Protein AF-A0AAW9YVZ7-F1 (afdb_monomer)

Radius of gyration: 17.55 Å; Cα contacts (8 Å, |Δi|>4): 153; chains: 1; bounding box: 58×34×44 Å

Nearest PDB structures (foldseek):
  4ebg-assembly1_A  TM=8.855E-01  e=4.730E-07  Staphylococcus aureus subsp. aureus Mu50
  7uig-assembly1_n  TM=3.415E-01  e=5.144E-01  Saccharomyces cerevisiae
  7uio-assembly1_Bn  TM=3.415E-01  e=6.623E-01  Saccharomyces cerevisiae S288C
  3hlh-assembly1_A  TM=3.163E-01  e=8.005E-01  Loligo vulgaris
  3i1c-assembly1_A  TM=3.200E-01  e=9.084E-01  Loligo vulgaris

Foldseek 3Di:
DDDPPDPPPPPPPDPDDPDDQCPVLQQQVLVVVQVVLVVVPDPFFDHDDPLQWKWFAAPSSQKMKIWHQGGPPDNDIDIWMWGQDPVVRHIDTDPPDPVVVVPVVGDGPDIDDNNDD

Organism: NCBI:txid985762

InterPro domains:
  IPR028075 Domain of unknown function with cystatin-like fold DUF4467 [PF14729] (22-114)

Mean predicted aligned error: 8.31 Å

Sequence (117 aa):
MNKLFLLFISSIFVLSACGNKYDKEIENVTKLEQHSIKESQIDNKKNIDRGSSDYNVYDDGSVITISYVAFNDSDMVHTSLYKLNHTSGKYEEDLNENVTKYQKNHKPDYEEKNMKK

Structure (mmCIF, N/CA/C/O backbone):
data_AF-A0AAW9YVZ7-F1
#
_entry.id   AF-A0AAW9YVZ7-F1
#
loop_
_atom_site.group_PDB
_atom_site.id
_atom_site.type_symbol
_atom_site.label_atom_id
_atom_site.label_alt_id
_atom_site.label_comp_id
_atom_site.label_asym_id
_atom_site.label_entity_id
_atom_site.label_seq_id
_atom_site.pdbx_PDB_ins_code
_atom_site.Cartn_x
_atom_site.Cartn_y
_atom_site.Cartn_z
_atom_site.occupancy
_atom_site.B_iso_or_equiv
_atom_site.auth_seq_id
_atom_site.auth_comp_id
_atom_site.auth_asym_id
_atom_site.auth_atom_id
_atom_site.pdbx_PDB_model_num
ATOM 1 N N . MET A 1 1 ? -40.043 19.404 29.207 1.00 46.31 1 MET A N 1
ATOM 2 C CA . MET A 1 1 ? -39.033 20.159 28.432 1.00 46.31 1 MET A CA 1
ATOM 3 C C . MET A 1 1 ? -38.136 19.153 27.742 1.00 46.31 1 MET A C 1
ATOM 5 O O . MET A 1 1 ? -37.333 18.500 28.395 1.00 46.31 1 MET A O 1
ATOM 9 N N . ASN A 1 2 ? -38.371 18.964 26.449 1.00 45.03 2 ASN A N 1
ATOM 10 C CA . ASN A 1 2 ? -37.770 17.914 25.635 1.00 45.03 2 ASN A CA 1
ATOM 11 C C . ASN A 1 2 ? -36.338 18.312 25.259 1.00 45.03 2 ASN A C 1
ATOM 13 O O . ASN A 1 2 ? -36.133 19.410 24.747 1.00 45.03 2 ASN A O 1
ATOM 17 N N . LYS A 1 3 ? -35.360 17.427 25.466 1.00 50.56 3 LYS A N 1
ATOM 18 C CA . LYS A 1 3 ? -34.037 17.539 24.836 1.00 50.56 3 LYS A CA 1
ATOM 19 C C . LYS A 1 3 ? -33.799 16.287 24.001 1.00 50.56 3 LYS A C 1
ATOM 21 O O . LYS A 1 3 ? -33.241 15.303 24.469 1.00 50.56 3 LYS A O 1
ATOM 26 N N . LEU A 1 4 ? -34.315 16.333 22.778 1.00 50.28 4 LEU A N 1
ATOM 27 C CA . LEU A 1 4 ? -34.074 15.342 21.740 1.00 50.28 4 LEU A CA 1
ATOM 28 C C . LEU A 1 4 ? -32.666 15.604 21.181 1.00 50.28 4 LEU A C 1
ATOM 30 O O . LEU A 1 4 ? -32.457 16.578 20.462 1.00 50.28 4 LEU A O 1
ATOM 34 N N . PHE A 1 5 ? -31.689 14.782 21.562 1.00 54.81 5 PHE A N 1
ATOM 35 C CA . PHE A 1 5 ? -30.363 14.778 20.943 1.00 54.81 5 PHE A CA 1
ATOM 36 C C . PHE A 1 5 ? -30.483 14.132 19.557 1.00 54.81 5 PHE A C 1
ATOM 38 O O . PHE A 1 5 ? -30.434 12.913 19.416 1.00 54.81 5 PHE A O 1
ATOM 45 N N . LEU A 1 6 ? -30.700 14.952 18.530 1.00 57.03 6 LEU A N 1
ATOM 46 C CA . LEU A 1 6 ? -30.627 14.530 17.134 1.00 57.03 6 LEU A CA 1
ATOM 47 C C . LEU A 1 6 ? -29.154 14.488 16.710 1.00 57.03 6 LEU A C 1
ATOM 49 O O . LEU A 1 6 ? -28.577 15.503 16.324 1.00 57.03 6 LEU A O 1
ATOM 53 N N . LEU A 1 7 ? -28.543 13.306 16.799 1.00 53.38 7 LEU A N 1
ATOM 54 C CA . LEU A 1 7 ? -27.286 13.004 16.116 1.00 53.38 7 LEU A CA 1
ATOM 55 C C . LEU A 1 7 ? -27.575 12.894 14.615 1.00 53.38 7 LEU A C 1
ATOM 57 O O . LEU A 1 7 ? -28.021 11.857 14.127 1.00 53.38 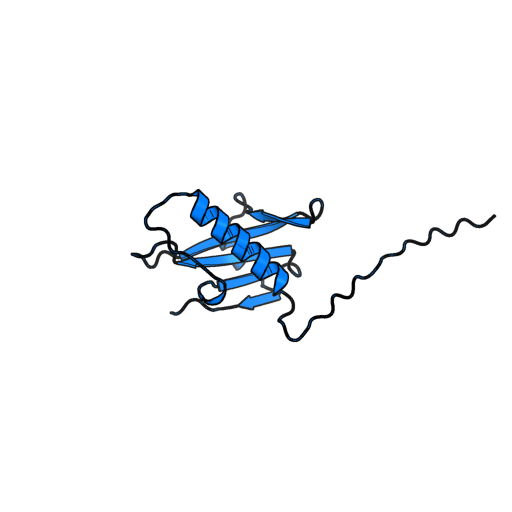7 LEU A O 1
ATOM 61 N N . PHE A 1 8 ? -27.333 13.978 13.880 1.00 54.53 8 PHE A N 1
ATOM 62 C CA . PHE A 1 8 ? -27.232 13.936 12.426 1.00 54.53 8 PHE A CA 1
ATOM 63 C C . PHE A 1 8 ? -25.953 13.184 12.051 1.00 54.53 8 PHE A C 1
ATOM 65 O O . PHE A 1 8 ? -24.887 13.775 11.901 1.00 54.53 8 PHE A O 1
ATOM 72 N N . ILE A 1 9 ? -26.056 11.866 11.887 1.00 57.94 9 ILE A N 1
ATOM 73 C CA . ILE A 1 9 ? -25.087 11.117 11.090 1.00 57.94 9 ILE A CA 1
ATOM 74 C C . ILE A 1 9 ? -25.405 11.485 9.643 1.00 57.94 9 ILE A C 1
ATOM 76 O O . ILE A 1 9 ? -26.270 10.881 9.009 1.00 57.94 9 ILE A O 1
ATOM 80 N N . SER A 1 10 ? -24.765 12.539 9.130 1.00 52.56 10 SER A N 1
ATOM 81 C CA . SER A 1 10 ? -24.779 12.804 7.697 1.00 52.56 10 SER A CA 1
ATOM 82 C C . SER A 1 10 ? -24.044 11.649 7.021 1.00 52.56 10 SER A C 1
ATOM 84 O O . SER A 1 10 ? -22.817 11.648 6.933 1.00 52.56 10 SER A O 1
ATOM 86 N N . SER A 1 11 ? -24.791 10.635 6.586 1.00 51.25 11 SER A N 1
ATOM 87 C CA . SER A 1 11 ? -24.308 9.687 5.588 1.00 51.25 11 SER A CA 1
ATOM 88 C C . SER A 1 11 ? -23.974 10.494 4.345 1.00 51.25 11 SER A C 1
ATOM 90 O O . SER A 1 11 ? -24.862 10.924 3.607 1.00 51.25 11 SER A O 1
ATOM 92 N N . ILE A 1 12 ? -22.685 10.754 4.147 1.00 59.97 12 ILE A N 1
ATOM 93 C CA . ILE A 1 12 ? -22.180 11.262 2.882 1.00 59.97 12 ILE A CA 1
ATOM 94 C C . ILE A 1 12 ? -22.294 10.084 1.917 1.00 59.97 12 ILE A C 1
ATOM 96 O O . ILE A 1 12 ? -21.400 9.249 1.823 1.00 59.97 12 ILE A O 1
ATOM 100 N N . PHE A 1 13 ? -23.434 9.984 1.237 1.00 53.75 13 PHE A N 1
ATOM 101 C CA . PHE A 1 13 ? -23.560 9.140 0.061 1.00 53.75 13 PHE A CA 1
ATOM 102 C C . PHE A 1 13 ? -22.683 9.760 -1.024 1.00 53.75 13 PHE A C 1
ATOM 104 O O . PHE A 1 13 ? -23.078 10.708 -1.703 1.00 53.75 13 PHE A O 1
ATOM 111 N N . VAL A 1 14 ? -21.451 9.267 -1.136 1.00 54.41 14 VAL A N 1
ATOM 112 C CA . VAL A 1 14 ? -20.569 9.626 -2.241 1.00 54.41 14 VAL A CA 1
ATOM 113 C C . VAL A 1 14 ? -21.130 8.932 -3.479 1.00 54.41 14 VAL A C 1
ATOM 115 O O . VAL A 1 14 ? -21.143 7.706 -3.556 1.00 54.41 14 VAL A O 1
ATOM 118 N N . LEU A 1 15 ? -21.658 9.718 -4.419 1.00 45.75 15 LEU A N 1
ATOM 119 C CA . LEU A 1 15 ? -22.054 9.235 -5.737 1.00 45.75 15 LEU A CA 1
ATOM 120 C C . LEU A 1 15 ? -20.820 8.638 -6.431 1.00 45.75 15 LEU A C 1
ATOM 122 O O . LEU A 1 15 ? -19.946 9.381 -6.877 1.00 45.75 15 LEU A O 1
ATOM 126 N N . SER A 1 16 ? -20.739 7.312 -6.531 1.00 47.66 16 SER A N 1
ATOM 127 C CA . SER A 1 16 ? -19.743 6.644 -7.366 1.00 47.66 16 SER A CA 1
ATOM 128 C C . SER A 1 16 ? -20.194 6.696 -8.827 1.00 47.66 16 SER A C 1
ATOM 130 O O . SER A 1 16 ? -21.005 5.903 -9.302 1.00 47.66 16 SER A O 1
ATOM 132 N N . ALA A 1 17 ? -19.675 7.679 -9.560 1.00 45.56 17 ALA A N 1
ATOM 133 C CA . ALA A 1 17 ? -19.697 7.679 -11.015 1.00 45.56 17 ALA A CA 1
ATOM 134 C C . ALA A 1 17 ? -18.754 6.572 -11.519 1.00 45.56 17 ALA A C 1
ATOM 136 O O . ALA A 1 17 ? -17.553 6.706 -11.345 1.00 45.56 17 ALA A O 1
ATOM 137 N N . CYS A 1 18 ? -19.292 5.486 -12.091 1.00 55.38 18 CYS A N 1
ATOM 138 C CA . CYS A 1 18 ? -18.604 4.463 -12.909 1.00 55.38 18 CYS A CA 1
ATOM 139 C C . CYS A 1 18 ? -17.154 4.064 -12.525 1.00 55.38 18 CYS A C 1
ATOM 141 O O . CYS A 1 18 ? -16.358 3.757 -13.409 1.00 55.38 18 CYS A O 1
ATOM 143 N N . GLY A 1 19 ? -16.821 4.047 -11.234 1.00 56.75 19 GLY A N 1
ATOM 144 C CA . GLY A 1 19 ? -15.520 3.654 -10.691 1.00 56.75 19 GLY A CA 1
ATOM 145 C C . GLY A 1 19 ? -15.669 2.513 -9.688 1.00 56.75 19 GLY A C 1
ATOM 146 O O . GLY A 1 19 ? -16.757 2.299 -9.140 1.00 56.75 19 GLY A O 1
ATOM 147 N N . ASN A 1 20 ? -14.595 1.760 -9.458 1.00 74.25 20 ASN A N 1
ATOM 148 C CA . ASN A 1 20 ? -14.586 0.713 -8.440 1.00 74.25 20 ASN A CA 1
ATOM 149 C C . ASN A 1 20 ? -14.740 1.337 -7.043 1.00 74.25 20 ASN A C 1
ATOM 151 O O . ASN A 1 20 ? -14.330 2.471 -6.795 1.00 74.25 20 ASN A O 1
ATOM 155 N N . LYS A 1 21 ? -15.317 0.568 -6.107 1.00 89.38 21 LYS A N 1
ATOM 156 C CA . LYS A 1 21 ? -15.646 1.013 -4.738 1.00 89.38 21 LYS A CA 1
ATOM 157 C C . LYS A 1 21 ? -14.477 1.703 -4.011 1.00 89.38 21 LYS A C 1
ATOM 159 O O . LYS A 1 21 ? -14.735 2.600 -3.221 1.00 89.38 21 LYS A O 1
ATOM 164 N N . TYR A 1 22 ? -13.240 1.294 -4.297 1.00 95.00 22 TYR A N 1
ATOM 165 C CA . TYR A 1 22 ? -12.027 1.704 -3.580 1.00 95.00 22 TYR A CA 1
ATOM 166 C C . TYR A 1 22 ? -11.088 2.618 -4.389 1.00 95.00 22 TYR A C 1
ATOM 168 O O . TYR A 1 22 ? -9.912 2.761 -4.055 1.00 95.00 22 TYR A O 1
ATOM 176 N N . ASP A 1 23 ? -11.565 3.214 -5.489 1.00 94.81 23 ASP A N 1
ATOM 177 C CA . ASP A 1 23 ? -10.719 4.010 -6.392 1.00 94.81 23 ASP A CA 1
ATOM 178 C C . ASP A 1 23 ? -10.029 5.184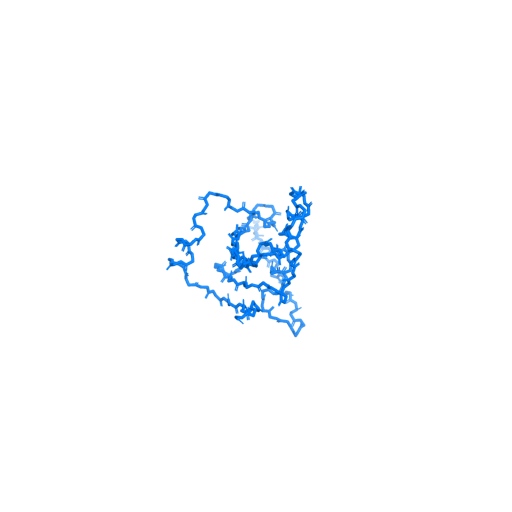 -5.691 1.00 94.81 23 ASP A C 1
ATOM 180 O O . ASP A 1 23 ? -8.852 5.452 -5.936 1.00 94.81 23 ASP A O 1
ATOM 184 N N . LYS A 1 24 ? -10.746 5.869 -4.796 1.00 95.06 24 LYS A N 1
ATOM 185 C CA . LYS A 1 24 ? -10.237 7.045 -4.085 1.00 95.06 24 LYS A CA 1
ATOM 186 C C . LYS A 1 24 ? -9.139 6.666 -3.095 1.00 95.06 24 LYS A C 1
ATOM 188 O O . LYS A 1 24 ? -8.134 7.366 -2.969 1.00 95.06 24 LYS A O 1
ATOM 193 N N . GLU A 1 25 ? -9.340 5.574 -2.375 1.00 97.06 25 GLU A N 1
ATOM 194 C CA . GLU A 1 25 ? -8.410 5.051 -1.386 1.00 97.06 25 GLU A CA 1
ATOM 195 C C . GLU A 1 25 ? -7.123 4.570 -2.070 1.00 97.06 25 GLU A C 1
ATOM 197 O O . GLU A 1 25 ? -6.024 4.951 -1.660 1.00 97.06 25 GLU A O 1
ATOM 202 N N . ILE A 1 26 ? -7.260 3.831 -3.176 1.00 97.81 26 ILE A N 1
ATOM 203 C CA . ILE A 1 26 ? -6.137 3.384 -4.010 1.00 97.81 26 ILE A CA 1
ATOM 204 C C . ILE A 1 26 ? -5.366 4.582 -4.577 1.00 97.81 26 ILE A C 1
ATOM 206 O O . ILE A 1 26 ? -4.135 4.607 -4.515 1.00 97.81 26 ILE A O 1
ATOM 210 N N . GLU A 1 27 ? -6.055 5.603 -5.095 1.00 97.25 27 GLU A N 1
ATOM 211 C CA . GLU A 1 27 ? -5.406 6.813 -5.611 1.00 97.25 27 GLU A CA 1
ATOM 212 C C . GLU A 1 27 ? -4.609 7.544 -4.517 1.00 97.25 27 GLU A C 1
ATOM 214 O O . GLU A 1 27 ? -3.478 7.975 -4.757 1.00 97.25 27 GLU A O 1
ATOM 219 N N . ASN A 1 28 ? -5.160 7.649 -3.304 1.00 97.69 28 ASN A N 1
ATOM 220 C CA . ASN A 1 28 ? -4.480 8.281 -2.173 1.00 97.69 28 ASN A CA 1
ATOM 221 C C . ASN A 1 28 ? -3.199 7.536 -1.783 1.00 97.69 28 ASN A C 1
ATOM 223 O O . ASN A 1 28 ? -2.143 8.160 -1.682 1.00 97.69 28 ASN A O 1
ATOM 227 N N . VAL A 1 29 ? -3.276 6.215 -1.604 1.00 98.31 29 VAL A N 1
ATOM 228 C CA . VAL A 1 29 ? -2.110 5.386 -1.256 1.00 98.31 29 VAL A CA 1
ATOM 229 C C . VAL A 1 29 ? -1.053 5.430 -2.359 1.00 98.31 29 VAL A C 1
ATOM 231 O O . VAL A 1 29 ? 0.132 5.571 -2.072 1.00 98.31 29 VAL A O 1
ATOM 234 N N . THR A 1 30 ? -1.468 5.425 -3.627 1.00 98.38 30 THR A N 1
ATOM 235 C CA . THR A 1 30 ? -0.543 5.551 -4.765 1.00 98.38 30 THR A CA 1
ATOM 236 C C . THR A 1 30 ? 0.235 6.864 -4.723 1.00 98.38 30 THR A C 1
ATOM 238 O O . THR A 1 30 ? 1.444 6.871 -4.944 1.00 98.38 30 THR A O 1
ATOM 241 N N . LYS A 1 31 ? -0.429 7.985 -4.413 1.00 98.31 31 LYS A N 1
ATOM 242 C CA . LYS A 1 31 ? 0.233 9.295 -4.296 1.00 98.31 31 LYS A CA 1
ATOM 243 C C . LYS A 1 31 ? 1.221 9.343 -3.131 1.00 98.31 31 LYS A C 1
ATOM 245 O O . LYS A 1 31 ? 2.287 9.935 -3.285 1.00 98.31 31 LYS A O 1
ATOM 250 N N . LEU A 1 32 ? 0.877 8.735 -1.992 1.00 98.19 32 LEU A N 1
ATOM 251 C CA . LEU A 1 32 ? 1.777 8.631 -0.839 1.00 98.19 32 LEU A CA 1
ATOM 252 C C . LEU A 1 32 ? 3.034 7.834 -1.194 1.00 98.19 32 LEU A C 1
ATOM 254 O O . LEU A 1 32 ? 4.143 8.313 -0.972 1.00 98.19 32 LEU A O 1
ATOM 258 N N . GLU A 1 33 ? 2.867 6.686 -1.846 1.00 98.00 33 GLU A N 1
ATOM 259 C CA . GLU A 1 33 ? 3.993 5.843 -2.245 1.00 98.00 33 GLU A CA 1
ATOM 260 C C . GLU A 1 33 ? 4.885 6.532 -3.290 1.00 98.00 33 GLU A C 1
ATOM 262 O O . GLU A 1 33 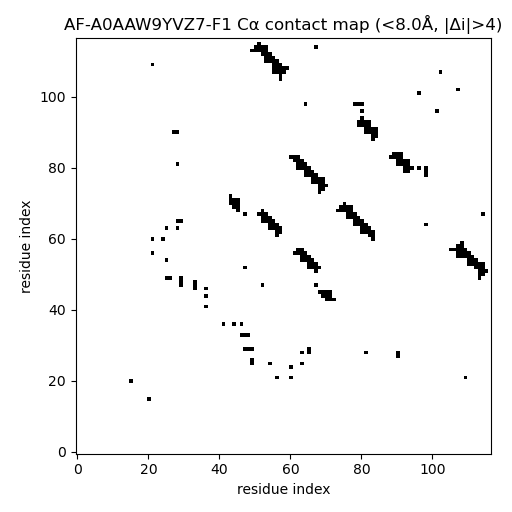? 6.108 6.559 -3.163 1.00 98.00 33 GLU A O 1
ATOM 267 N N . GLN A 1 34 ? 4.286 7.181 -4.294 1.00 97.56 34 GLN A N 1
ATOM 268 C CA . GLN A 1 34 ? 5.024 7.989 -5.270 1.00 97.56 34 GLN A CA 1
ATOM 269 C C . GLN A 1 34 ? 5.829 9.110 -4.607 1.00 97.56 34 GLN A C 1
ATOM 271 O O . GLN A 1 34 ? 6.924 9.439 -5.066 1.00 97.56 34 GLN A O 1
ATOM 276 N N . HIS A 1 35 ? 5.278 9.735 -3.566 1.00 96.62 35 HIS A N 1
ATOM 277 C CA . HIS A 1 35 ? 5.972 10.770 -2.812 1.00 96.62 35 HIS A CA 1
ATOM 278 C C . HIS A 1 35 ? 7.150 10.184 -2.027 1.00 96.62 35 HIS A C 1
ATOM 280 O O . HIS A 1 35 ? 8.261 10.681 -2.189 1.00 96.62 35 HIS A O 1
ATOM 286 N N . SER A 1 36 ? 6.945 9.077 -1.305 1.00 95.31 36 SER A N 1
ATOM 287 C CA . SER A 1 36 ? 7.997 8.348 -0.577 1.00 95.31 36 SER A CA 1
ATOM 288 C C . SER A 1 36 ? 9.155 7.922 -1.493 1.00 95.31 36 SER A C 1
ATOM 290 O O . SER A 1 36 ? 10.328 8.174 -1.207 1.00 95.31 36 SER A O 1
ATOM 292 N N . ILE A 1 37 ? 8.843 7.368 -2.672 1.00 94.94 37 ILE A N 1
ATOM 293 C CA . ILE A 1 37 ? 9.844 7.011 -3.689 1.00 94.94 37 ILE A CA 1
ATOM 294 C C . ILE A 1 37 ? 10.669 8.233 -4.107 1.00 94.94 37 ILE A C 1
ATOM 296 O O . ILE A 1 37 ? 11.898 8.151 -4.141 1.00 94.94 37 ILE A O 1
ATOM 300 N N . LYS A 1 38 ? 10.018 9.368 -4.389 1.00 93.88 38 LYS A N 1
ATOM 301 C CA . LYS A 1 38 ? 10.707 10.608 -4.781 1.00 93.88 38 LYS A CA 1
ATOM 302 C C . LYS A 1 38 ? 11.582 11.166 -3.659 1.00 93.88 38 LYS A C 1
ATOM 304 O O . LYS A 1 38 ? 12.679 11.640 -3.936 1.00 93.88 38 LYS A O 1
ATOM 309 N N . GLU A 1 39 ? 11.121 11.103 -2.413 1.00 94.94 39 GLU A N 1
ATOM 310 C CA . GLU A 1 39 ? 11.877 11.588 -1.254 1.00 94.94 39 GLU A CA 1
ATOM 311 C C . GLU A 1 39 ? 13.088 10.713 -0.917 1.00 94.94 39 GLU A C 1
ATOM 313 O O . GLU A 1 39 ? 14.064 11.225 -0.372 1.00 94.94 39 GLU A O 1
ATOM 318 N N . SER A 1 40 ? 13.077 9.428 -1.293 1.00 91.06 40 SER A N 1
ATOM 319 C CA . SER A 1 40 ? 14.201 8.518 -1.034 1.00 91.06 40 SER A CA 1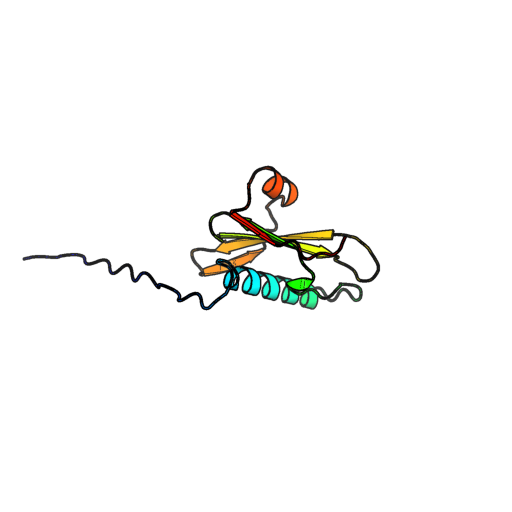
ATOM 320 C C . SER A 1 40 ? 15.507 8.909 -1.740 1.00 91.06 40 SER A C 1
ATOM 322 O O . SER A 1 40 ? 16.572 8.498 -1.289 1.00 91.06 40 SER A O 1
ATOM 324 N N . GLN A 1 41 ? 15.442 9.694 -2.827 1.00 86.50 41 GLN A N 1
ATOM 325 C CA . GLN A 1 41 ? 16.599 10.129 -3.634 1.00 86.50 41 GLN A CA 1
ATOM 326 C C . GLN A 1 41 ? 17.522 8.979 -4.092 1.00 86.50 41 GLN A C 1
ATOM 328 O O . GLN A 1 41 ? 18.714 9.177 -4.313 1.00 86.50 41 GLN A O 1
ATOM 333 N N . ILE A 1 42 ? 16.981 7.766 -4.239 1.00 89.50 42 ILE A N 1
ATOM 334 C CA . ILE A 1 42 ? 17.714 6.613 -4.772 1.00 89.50 42 ILE A CA 1
ATOM 335 C C . ILE A 1 42 ? 17.579 6.609 -6.300 1.00 89.50 42 ILE A C 1
ATOM 337 O O . ILE A 1 42 ? 16.490 6.380 -6.829 1.00 89.50 42 ILE A O 1
ATOM 341 N N . ASP A 1 43 ? 18.691 6.821 -7.006 1.00 86.62 43 ASP A N 1
ATOM 342 C CA . ASP A 1 43 ? 18.719 7.059 -8.460 1.00 86.62 43 ASP A CA 1
ATOM 343 C C . ASP A 1 43 ? 18.097 5.941 -9.317 1.00 86.62 43 ASP A C 1
ATOM 345 O O . ASP A 1 43 ? 17.563 6.211 -10.392 1.00 86.62 43 ASP A O 1
ATOM 349 N N . ASN A 1 44 ? 18.143 4.680 -8.871 1.00 92.12 44 ASN A N 1
ATOM 350 C CA . ASN A 1 44 ? 17.628 3.540 -9.638 1.00 92.12 44 ASN A CA 1
ATOM 351 C C . ASN A 1 44 ? 16.208 3.093 -9.241 1.00 92.12 44 ASN A C 1
ATOM 353 O O . ASN A 1 44 ? 15.724 2.093 -9.786 1.00 92.12 44 ASN A O 1
ATOM 357 N N . LYS A 1 45 ? 15.520 3.807 -8.333 1.00 93.00 45 LYS A N 1
ATOM 358 C CA . LYS A 1 45 ? 14.117 3.514 -7.991 1.00 93.00 45 LYS A CA 1
ATOM 359 C C . LYS A 1 45 ? 13.227 3.643 -9.230 1.00 93.00 45 LYS A C 1
ATOM 361 O O . LYS A 1 45 ? 13.340 4.576 -10.028 1.00 93.00 45 LYS A O 1
ATOM 366 N N . LYS A 1 46 ? 12.307 2.696 -9.382 1.00 93.56 46 LYS A N 1
ATOM 367 C CA . LYS A 1 46 ? 11.311 2.716 -10.451 1.00 93.56 46 LYS A CA 1
ATOM 368 C C . LYS A 1 46 ? 10.146 3.621 -10.060 1.00 93.56 46 LYS A C 1
ATOM 370 O O . LYS A 1 46 ? 9.623 3.528 -8.952 1.00 93.56 46 LYS A O 1
ATOM 375 N N . ASN A 1 47 ? 9.725 4.484 -10.982 1.00 93.81 47 ASN A N 1
ATOM 376 C CA . ASN A 1 47 ? 8.475 5.220 -10.823 1.00 93.81 47 ASN A CA 1
ATOM 377 C C . ASN A 1 47 ? 7.296 4.256 -10.931 1.00 93.81 47 ASN A C 1
ATOM 379 O O . ASN A 1 47 ? 7.303 3.360 -11.776 1.00 93.81 47 ASN A O 1
ATOM 383 N N . ILE A 1 48 ? 6.276 4.486 -10.114 1.00 95.38 48 ILE A N 1
ATOM 384 C CA . ILE A 1 48 ? 5.084 3.646 -10.085 1.00 95.38 48 ILE A CA 1
ATOM 385 C C . ILE A 1 48 ? 3.829 4.464 -10.340 1.00 95.38 48 ILE A C 1
ATOM 387 O O . ILE A 1 48 ? 3.770 5.658 -10.040 1.00 95.38 48 ILE A O 1
ATOM 391 N N . ASP A 1 49 ? 2.805 3.794 -10.837 1.00 96.75 49 ASP A N 1
ATOM 392 C CA . ASP A 1 49 ? 1.428 4.258 -10.882 1.00 96.75 49 ASP A CA 1
ATOM 393 C C . ASP A 1 49 ? 0.484 3.083 -10.586 1.00 96.75 49 ASP A C 1
ATOM 395 O O . ASP A 1 49 ? 0.923 1.957 -10.329 1.00 96.75 49 ASP A O 1
ATOM 399 N N . ARG A 1 50 ? -0.826 3.341 -10.609 1.00 96.12 50 ARG A N 1
ATOM 400 C CA . ARG A 1 50 ? -1.831 2.304 -10.367 1.00 96.12 50 ARG A CA 1
ATOM 401 C C . ARG A 1 50 ? -1.735 1.153 -11.366 1.00 96.12 50 ARG A C 1
ATOM 403 O O . ARG A 1 50 ? -1.768 -0.002 -10.965 1.00 96.12 50 ARG A O 1
ATOM 410 N N . GLY A 1 51 ? -1.554 1.451 -12.649 1.00 95.69 51 GLY A N 1
ATOM 411 C CA . GLY A 1 51 ? -1.460 0.451 -13.713 1.00 95.69 51 GLY A CA 1
ATOM 412 C C . GLY A 1 51 ? -0.166 -0.367 -13.698 1.00 95.69 51 GLY A C 1
ATOM 413 O O . GLY A 1 51 ? -0.078 -1.361 -14.414 1.00 95.69 51 GLY A O 1
ATOM 414 N N . SER A 1 52 ? 0.830 0.016 -12.896 1.00 95.69 52 SER A N 1
ATOM 415 C CA . SER A 1 52 ? 2.074 -0.737 -12.709 1.00 95.69 52 SER A CA 1
ATOM 416 C C . SER A 1 52 ? 2.181 -1.447 -11.357 1.00 95.69 52 SER A C 1
ATOM 418 O O . SER A 1 52 ? 3.243 -2.001 -11.068 1.00 95.69 52 SER A O 1
ATOM 420 N N . SER A 1 53 ? 1.142 -1.384 -10.521 1.00 97.75 53 SER A N 1
ATOM 421 C CA . SER A 1 53 ? 1.193 -1.826 -9.124 1.00 97.75 53 SER A CA 1
ATOM 422 C C . SER A 1 53 ? 0.001 -2.712 -8.783 1.00 97.75 53 SER A C 1
ATOM 424 O O . SER A 1 53 ? -1.108 -2.495 -9.271 1.00 97.75 53 SER A O 1
ATOM 426 N N . ASP A 1 54 ? 0.229 -3.700 -7.927 1.00 97.94 54 ASP A N 1
ATOM 427 C CA . ASP A 1 54 ? -0.831 -4.544 -7.389 1.00 97.94 54 ASP A CA 1
ATOM 428 C C . ASP A 1 54 ? -1.361 -3.949 -6.087 1.00 97.94 54 ASP A C 1
ATOM 430 O O . ASP A 1 54 ? -0.595 -3.455 -5.257 1.00 97.94 54 ASP A O 1
ATOM 434 N N . TYR A 1 55 ? -2.671 -4.054 -5.880 1.00 98.19 55 TYR A N 1
ATOM 435 C CA . TYR A 1 55 ? -3.346 -3.573 -4.682 1.00 98.19 55 TYR A CA 1
ATOM 436 C C . TYR A 1 55 ? -4.156 -4.691 -4.049 1.00 98.19 55 TYR A C 1
ATOM 438 O O . TYR A 1 55 ? -4.872 -5.422 -4.732 1.00 98.19 55 TYR A O 1
ATOM 446 N N . ASN A 1 56 ? -4.090 -4.778 -2.725 1.00 98.19 56 ASN A N 1
ATOM 447 C CA . ASN A 1 56 ? -5.055 -5.532 -1.936 1.00 98.19 56 ASN A CA 1
ATOM 448 C C . ASN A 1 56 ? -5.647 -4.583 -0.893 1.00 98.19 56 ASN A C 1
ATOM 450 O O . ASN A 1 56 ? -4.900 -3.891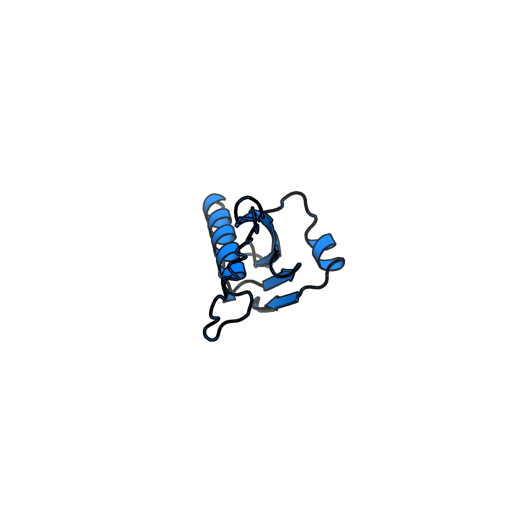 -0.196 1.00 98.19 56 ASN A O 1
ATOM 454 N N . VAL A 1 57 ? -6.972 -4.553 -0.802 1.00 98.12 57 VAL A N 1
ATOM 455 C CA . VAL A 1 57 ? -7.731 -3.699 0.114 1.00 98.12 57 VAL A CA 1
ATOM 456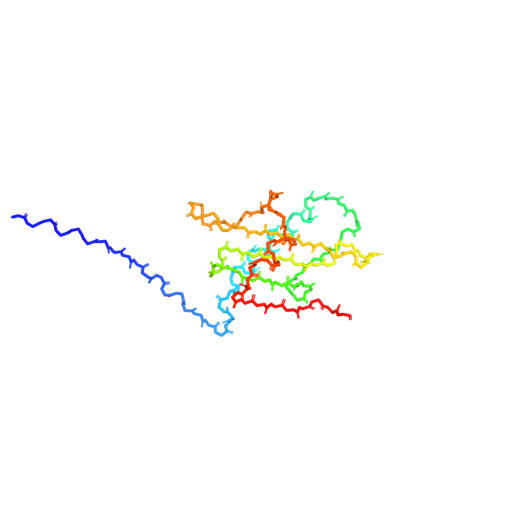 C C . VAL A 1 57 ? -8.404 -4.578 1.159 1.00 98.12 57 VAL A C 1
ATOM 458 O O . VAL A 1 57 ? -9.017 -5.585 0.810 1.00 98.12 57 VAL A O 1
ATOM 461 N N . TYR A 1 58 ? -8.297 -4.192 2.424 1.00 97.81 58 TYR A N 1
ATOM 462 C CA . TYR A 1 58 ? -8.835 -4.908 3.577 1.00 97.81 58 TYR A CA 1
ATOM 463 C C . TYR A 1 58 ? -9.620 -3.948 4.468 1.00 97.81 58 TYR A C 1
ATOM 465 O O . TYR A 1 58 ? -9.482 -2.723 4.360 1.00 97.81 58 TYR A O 1
ATOM 473 N N . ASP A 1 59 ? -10.396 -4.521 5.384 1.00 96.12 59 ASP A N 1
ATOM 474 C CA . ASP A 1 59 ? -11.118 -3.807 6.435 1.00 96.12 59 ASP A CA 1
ATOM 475 C C . ASP A 1 59 ? -11.933 -2.623 5.880 1.00 96.12 59 ASP A C 1
ATOM 477 O O . ASP A 1 59 ? -11.868 -1.493 6.376 1.00 96.12 59 ASP A O 1
ATOM 481 N N . ASP A 1 60 ? -12.661 -2.885 4.789 1.00 95.75 60 ASP A N 1
ATOM 482 C CA . ASP A 1 60 ? -13.480 -1.924 4.042 1.00 95.75 60 ASP A CA 1
ATOM 483 C C . ASP A 1 60 ? -12.731 -0.655 3.601 1.00 95.75 60 ASP A C 1
ATOM 485 O O . ASP A 1 60 ? -13.260 0.455 3.634 1.00 95.75 60 ASP A O 1
ATOM 489 N N . GLY A 1 61 ? -11.475 -0.813 3.186 1.00 96.50 61 GLY A N 1
ATOM 490 C CA . GLY A 1 61 ? -10.621 0.301 2.779 1.00 96.50 61 GLY A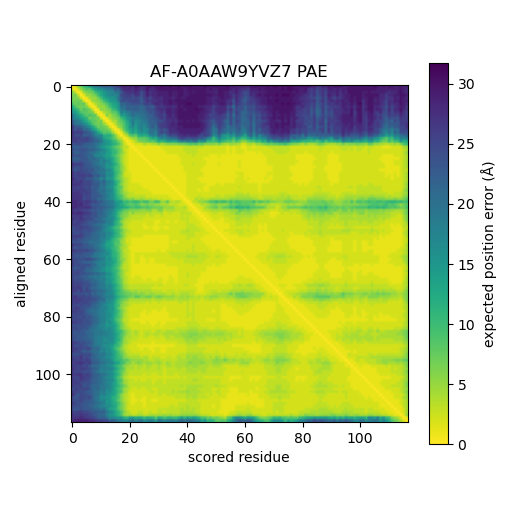 CA 1
ATOM 491 C C . GLY A 1 61 ? -9.700 0.797 3.884 1.00 96.50 61 GLY A C 1
ATOM 492 O O . GLY A 1 61 ? -8.768 1.538 3.591 1.00 96.50 61 GLY A O 1
ATOM 493 N N . SER A 1 62 ? -9.889 0.385 5.137 1.00 97.69 62 SER A N 1
ATOM 494 C CA . SER A 1 62 ? -9.079 0.892 6.254 1.00 97.69 62 SER A CA 1
ATOM 495 C C . SER A 1 62 ? -7.620 0.441 6.185 1.00 97.69 62 SER A C 1
ATOM 497 O O . SER A 1 62 ? -6.756 1.114 6.746 1.00 97.69 62 SER A O 1
ATOM 499 N N . VAL A 1 63 ? -7.322 -0.654 5.479 1.00 98.44 63 VAL A N 1
ATOM 500 C CA . VAL A 1 63 ? -5.951 -1.127 5.252 1.00 98.44 63 VAL A CA 1
ATOM 501 C C . VAL A 1 63 ? -5.739 -1.437 3.776 1.00 98.44 63 VAL A C 1
ATOM 503 O O . VAL A 1 63 ? -6.570 -2.083 3.140 1.00 98.44 63 VAL A O 1
ATOM 506 N N . ILE A 1 64 ? -4.616 -0.989 3.216 1.00 98.62 64 ILE A N 1
ATOM 507 C CA . ILE A 1 64 ? -4.270 -1.206 1.808 1.00 98.62 64 ILE A CA 1
ATOM 508 C C . ILE A 1 64 ? -2.807 -1.605 1.705 1.00 98.62 64 ILE A C 1
ATOM 510 O O . ILE A 1 64 ? -1.936 -0.931 2.251 1.00 98.62 64 ILE A O 1
ATOM 514 N N . THR A 1 65 ? -2.525 -2.676 0.967 1.00 98.62 65 THR A N 1
ATOM 515 C CA . THR A 1 65 ? -1.154 -3.000 0.554 1.00 98.62 65 THR A CA 1
ATOM 516 C C . THR A 1 65 ? -0.949 -2.652 -0.909 1.00 98.62 65 THR A C 1
ATOM 518 O O . THR A 1 65 ? -1.783 -3.039 -1.729 1.00 98.62 65 THR A O 1
ATOM 521 N N . ILE A 1 66 ? 0.169 -1.999 -1.222 1.00 98.50 66 ILE A N 1
ATOM 522 C CA . ILE A 1 66 ? 0.633 -1.727 -2.587 1.00 98.50 66 ILE A CA 1
ATOM 523 C C . ILE A 1 66 ? 1.908 -2.531 -2.848 1.00 98.50 66 ILE A C 1
ATOM 525 O O . ILE A 1 66 ? 2.871 -2.414 -2.093 1.00 98.50 66 ILE A O 1
ATOM 529 N N . SER A 1 67 ? 1.916 -3.347 -3.902 1.00 98.19 67 SER A N 1
ATOM 530 C CA . SER A 1 67 ? 3.091 -4.098 -4.360 1.00 98.19 67 SER A CA 1
ATOM 531 C C . SER A 1 67 ? 3.556 -3.578 -5.718 1.00 98.19 67 SER A C 1
ATOM 533 O O . SER A 1 67 ? 2.734 -3.324 -6.596 1.00 98.19 67 SER A O 1
ATOM 535 N N . TYR A 1 68 ? 4.866 -3.423 -5.905 1.00 97.06 68 TYR A N 1
ATOM 536 C CA . TYR A 1 68 ? 5.449 -2.907 -7.146 1.00 97.06 68 TYR A CA 1
ATOM 537 C C . TYR A 1 68 ? 6.908 -3.351 -7.315 1.00 97.06 68 TYR A C 1
ATOM 539 O O . TYR A 1 68 ? 7.576 -3.718 -6.348 1.00 97.06 68 TYR 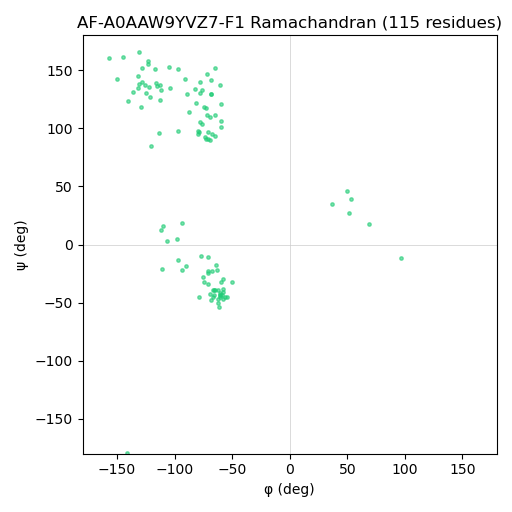A O 1
ATOM 547 N N . VAL A 1 69 ? 7.431 -3.302 -8.544 1.00 96.25 69 VAL A N 1
ATOM 548 C CA . VAL A 1 69 ? 8.865 -3.532 -8.808 1.00 96.25 69 VAL A CA 1
ATOM 549 C C . VAL A 1 69 ? 9.663 -2.305 -8.372 1.00 96.25 69 VAL A C 1
ATOM 551 O O . VAL A 1 69 ? 9.452 -1.222 -8.912 1.00 96.25 69 VAL A O 1
ATOM 554 N N . ALA A 1 70 ? 10.574 -2.466 -7.412 1.00 94.69 70 ALA A N 1
ATOM 555 C CA . ALA A 1 70 ? 11.220 -1.356 -6.712 1.00 94.69 70 ALA A CA 1
ATOM 556 C C . ALA A 1 70 ? 12.275 -0.608 -7.539 1.00 94.69 70 ALA A C 1
ATOM 558 O O . ALA A 1 70 ? 12.448 0.600 -7.366 1.00 94.69 70 ALA A O 1
ATOM 559 N N . PHE A 1 71 ? 12.976 -1.315 -8.427 1.00 95.19 71 PHE A N 1
ATOM 560 C CA . PHE A 1 71 ? 14.124 -0.793 -9.169 1.00 95.19 71 PHE A CA 1
ATOM 561 C C . PHE A 1 71 ? 13.973 -1.027 -10.671 1.00 95.19 71 PHE A C 1
ATOM 563 O O . PHE A 1 71 ? 13.304 -1.966 -11.097 1.00 95.19 71 PHE A O 1
ATOM 570 N N . ASN A 1 72 ? 14.579 -0.166 -11.489 1.00 92.50 72 ASN A N 1
ATOM 571 C CA . ASN A 1 72 ? 14.494 -0.278 -12.953 1.00 92.50 72 ASN A CA 1
ATOM 572 C C . ASN A 1 72 ? 15.280 -1.476 -13.518 1.00 92.50 72 ASN A C 1
ATOM 574 O O . ASN A 1 72 ? 14.983 -1.936 -14.617 1.00 92.50 72 ASN A O 1
ATOM 578 N N . ASP A 1 73 ? 16.276 -1.956 -12.778 1.00 93.69 73 ASP A N 1
ATOM 579 C CA . ASP A 1 73 ? 17.256 -2.972 -13.167 1.00 93.69 73 ASP A CA 1
ATOM 580 C C . ASP A 1 73 ? 17.098 -4.300 -12.407 1.00 93.69 73 ASP A C 1
ATOM 582 O O . ASP A 1 73 ? 17.976 -5.160 -12.468 1.00 93.69 73 ASP A O 1
ATOM 586 N N . SER A 1 74 ? 15.985 -4.493 -11.693 1.00 92.75 74 SER A N 1
ATOM 587 C CA . SER A 1 74 ? 15.710 -5.742 -10.977 1.00 92.75 74 SER A CA 1
ATOM 588 C C . SER A 1 74 ? 14.226 -6.092 -10.976 1.00 92.75 74 SER A C 1
ATOM 590 O O . SER A 1 74 ? 13.380 -5.211 -11.097 1.00 92.75 74 SER A O 1
ATOM 592 N N . ASP A 1 75 ? 13.924 -7.359 -10.697 1.00 92.94 75 ASP A N 1
ATOM 593 C CA . ASP A 1 75 ? 12.561 -7.850 -10.461 1.00 92.94 75 ASP A CA 1
ATOM 594 C C . ASP A 1 75 ? 12.187 -7.851 -8.966 1.00 92.94 75 ASP A C 1
ATOM 596 O O . ASP A 1 75 ? 11.263 -8.545 -8.538 1.00 92.94 75 ASP A O 1
ATOM 600 N N . MET A 1 76 ? 12.921 -7.102 -8.133 1.00 94.88 76 MET A N 1
ATOM 601 C CA . MET A 1 76 ? 12.646 -7.023 -6.702 1.00 94.88 76 MET A CA 1
ATOM 602 C C . MET A 1 76 ? 11.285 -6.367 -6.465 1.00 94.88 76 MET A C 1
ATOM 604 O O . MET A 1 76 ? 11.111 -5.164 -6.668 1.00 94.88 76 MET A O 1
ATOM 608 N N . VAL A 1 77 ? 10.332 -7.160 -5.982 1.00 96.12 77 VAL A N 1
ATOM 609 C CA . VAL A 1 77 ? 9.021 -6.670 -5.562 1.00 96.12 77 VAL A CA 1
ATOM 610 C C . VAL A 1 77 ? 9.127 -6.099 -4.154 1.00 96.12 77 VAL A C 1
ATOM 612 O O . VAL A 1 77 ? 9.514 -6.794 -3.214 1.00 96.12 77 VAL A O 1
ATOM 615 N N . HIS A 1 78 ? 8.765 -4.831 -4.010 1.00 96.00 78 HIS A N 1
ATOM 616 C CA . HIS A 1 78 ? 8.526 -4.204 -2.720 1.00 96.00 78 HIS A CA 1
ATOM 617 C C . HIS A 1 78 ? 7.032 -4.214 -2.416 1.00 96.00 78 HIS A C 1
ATOM 619 O O . HIS A 1 78 ? 6.204 -4.232 -3.327 1.00 96.00 78 HIS A O 1
ATOM 625 N N . THR A 1 79 ? 6.670 -4.254 -1.137 1.00 97.69 79 THR A N 1
ATOM 626 C CA . THR A 1 79 ? 5.278 -4.105 -0.713 1.00 97.69 79 THR A CA 1
ATOM 627 C C . THR A 1 79 ? 5.210 -3.260 0.544 1.00 97.69 79 THR A C 1
ATOM 629 O O . THR A 1 79 ? 5.795 -3.638 1.559 1.00 97.69 79 THR A O 1
ATOM 632 N N . SER A 1 80 ? 4.439 -2.180 0.469 1.00 97.94 80 SER A N 1
ATOM 633 C CA . SER A 1 80 ? 4.111 -1.317 1.603 1.00 97.94 80 SER A CA 1
ATOM 634 C C . SER A 1 80 ? 2.681 -1.567 2.063 1.00 97.94 80 SER A C 1
ATOM 636 O O . SER A 1 80 ? 1.822 -1.985 1.278 1.00 97.94 80 SER A O 1
ATOM 638 N N . LEU A 1 81 ? 2.423 -1.313 3.345 1.00 98.56 81 LEU A N 1
ATOM 639 C CA . LEU A 1 81 ? 1.105 -1.407 3.962 1.00 98.56 81 LEU A CA 1
ATOM 640 C C . LEU A 1 81 ? 0.742 -0.056 4.562 1.00 98.56 81 LEU A C 1
ATOM 642 O O . LEU A 1 81 ? 1.484 0.498 5.365 1.00 98.56 81 LEU A O 1
ATOM 646 N N . TYR A 1 82 ? -0.427 0.445 4.191 1.00 98.56 82 TYR A N 1
ATOM 647 C CA . TYR A 1 82 ? -0.971 1.710 4.655 1.00 98.56 82 TYR A CA 1
ATOM 648 C C . TYR A 1 82 ? -2.236 1.465 5.468 1.00 98.56 82 TYR A C 1
ATOM 650 O O . TYR A 1 82 ? -3.095 0.679 5.060 1.00 98.56 82 TYR A O 1
ATOM 658 N N . LYS A 1 83 ? -2.369 2.165 6.596 1.00 98.19 83 LYS A N 1
ATOM 659 C CA . LYS A 1 83 ? -3.563 2.139 7.450 1.00 98.19 83 LYS A CA 1
ATOM 660 C C . LYS A 1 83 ? -4.216 3.513 7.484 1.00 98.19 83 LYS A C 1
ATOM 662 O O . LYS A 1 83 ? -3.535 4.536 7.561 1.00 98.19 83 LYS A O 1
ATOM 667 N N . LEU A 1 84 ? -5.542 3.540 7.435 1.00 97.62 84 LEU A N 1
ATOM 668 C CA . LEU A 1 84 ? -6.325 4.746 7.639 1.00 97.62 84 LEU A CA 1
ATOM 669 C C . LEU A 1 84 ? -6.281 5.122 9.120 1.00 97.62 84 LEU A C 1
ATOM 671 O O . LEU A 1 84 ? -6.787 4.409 9.986 1.00 97.62 84 LEU A O 1
ATOM 675 N N . ASN A 1 85 ? -5.727 6.286 9.418 1.00 95.25 85 ASN A N 1
ATOM 676 C CA . ASN A 1 85 ? -5.839 6.877 10.735 1.00 95.25 85 A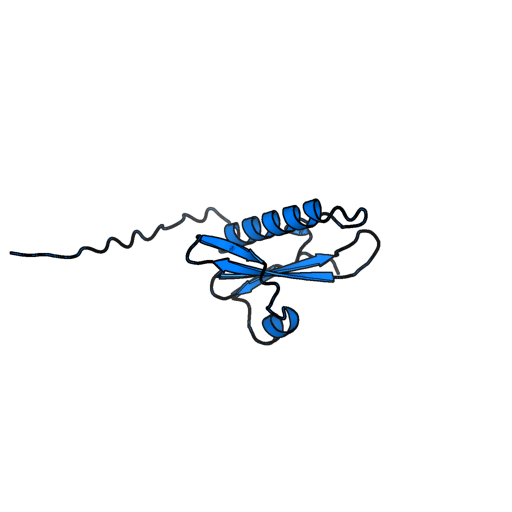SN A CA 1
ATOM 677 C C . ASN A 1 85 ? -7.228 7.515 10.869 1.00 95.25 85 ASN A C 1
ATOM 679 O O . ASN A 1 85 ? -7.493 8.581 10.317 1.00 95.25 85 ASN A O 1
ATOM 683 N N . HIS A 1 86 ? -8.130 6.877 11.617 1.00 90.19 86 HIS A N 1
ATOM 684 C CA . HIS A 1 86 ? -9.509 7.359 11.784 1.00 90.19 86 HIS A CA 1
ATOM 685 C C . HIS A 1 86 ? -9.621 8.717 12.495 1.00 90.19 86 HIS A C 1
ATOM 687 O O . HIS A 1 86 ? -10.653 9.374 12.385 1.00 90.19 86 HIS A O 1
ATOM 693 N N . THR A 1 87 ? -8.575 9.157 13.200 1.00 94.75 87 THR A N 1
ATOM 694 C CA . THR A 1 87 ? -8.547 10.485 13.828 1.00 94.75 87 THR A CA 1
ATOM 695 C C . THR A 1 87 ? -8.232 11.569 12.801 1.00 94.75 87 THR A C 1
ATOM 697 O O . THR A 1 87 ? -8.881 12.613 12.787 1.00 94.75 87 THR A O 1
ATOM 700 N N . SER A 1 88 ? -7.233 11.341 11.941 1.00 94.19 88 SER A N 1
ATOM 701 C CA . SER A 1 88 ? -6.792 12.326 10.942 1.00 94.19 88 SER A CA 1
ATOM 702 C C . SER A 1 88 ? -7.529 12.209 9.602 1.00 94.19 88 SER A C 1
ATOM 704 O O . SER A 1 88 ? -7.513 13.151 8.808 1.00 94.19 88 SER A O 1
ATOM 706 N N . GLY A 1 89 ? -8.167 11.066 9.341 1.00 93.50 89 GLY A N 1
ATOM 707 C CA . GLY A 1 89 ? -8.790 10.721 8.064 1.00 93.50 89 GLY A CA 1
ATOM 708 C C . GLY A 1 89 ? -7.786 10.488 6.930 1.00 93.50 89 GLY A C 1
ATOM 709 O O . GLY A 1 89 ? -8.168 10.568 5.763 1.00 93.50 89 GLY A O 1
ATOM 710 N N . LYS A 1 90 ? -6.506 10.257 7.248 1.00 96.06 90 LYS A N 1
ATOM 711 C CA . LYS A 1 90 ? -5.419 10.082 6.272 1.00 96.06 90 LYS A CA 1
ATOM 712 C C . LYS A 1 90 ? -4.813 8.688 6.368 1.00 96.06 90 LYS A C 1
ATOM 714 O O . LYS A 1 90 ? -4.791 8.096 7.441 1.00 96.06 90 LYS A O 1
ATOM 719 N N . TYR A 1 91 ? -4.302 8.193 5.245 1.00 98.12 91 TYR A N 1
ATOM 720 C CA . TYR A 1 91 ? -3.481 6.988 5.232 1.00 98.12 91 TYR A CA 1
ATOM 721 C C . TYR A 1 91 ? -2.064 7.300 5.694 1.00 98.12 91 TYR A C 1
ATOM 723 O O . TYR A 1 91 ? -1.491 8.322 5.312 1.00 98.12 91 TYR A O 1
ATOM 731 N N . GLU A 1 92 ? -1.514 6.393 6.487 1.00 97.56 92 GLU A N 1
ATOM 732 C CA . GLU A 1 92 ? -0.152 6.432 7.009 1.00 97.56 92 GLU A CA 1
ATOM 733 C C . GLU A 1 92 ? 0.484 5.057 6.761 1.00 97.56 92 GLU A C 1
ATOM 735 O O . GLU A 1 92 ? -0.190 4.031 6.895 1.00 97.56 92 GLU A O 1
ATOM 740 N N . GLU A 1 93 ? 1.751 5.026 6.341 1.00 97.31 93 GLU A N 1
ATOM 741 C CA . GLU A 1 93 ? 2.481 3.766 6.170 1.00 97.31 93 GLU A CA 1
ATOM 742 C C . GLU A 1 93 ? 2.730 3.131 7.545 1.00 97.31 93 GLU A C 1
ATOM 744 O O . GLU A 1 93 ? 3.219 3.790 8.466 1.00 97.31 93 GLU A O 1
ATOM 749 N N . ASP A 1 94 ? 2.397 1.850 7.697 1.00 95.56 94 ASP A N 1
ATOM 750 C CA . ASP A 1 94 ? 2.675 1.098 8.917 1.00 95.56 94 ASP A CA 1
ATOM 751 C C . ASP A 1 94 ? 3.968 0.293 8.767 1.00 95.56 94 ASP A C 1
ATOM 753 O O . ASP A 1 94 ? 3.987 -0.822 8.246 1.00 95.56 94 ASP A O 1
ATOM 757 N N . LEU A 1 95 ? 5.053 0.868 9.282 1.00 92.50 95 LEU A N 1
ATOM 758 C CA . LEU A 1 95 ? 6.386 0.265 9.273 1.00 92.50 95 LEU A CA 1
ATOM 759 C C . LEU A 1 95 ? 6.571 -0.843 10.327 1.00 92.50 95 LEU A C 1
ATOM 761 O O . LEU A 1 95 ? 7.594 -1.529 10.317 1.00 92.50 95 LEU A O 1
ATOM 765 N N . ASN A 1 96 ? 5.624 -1.012 11.257 1.00 93.25 96 ASN A N 1
ATOM 766 C CA . ASN A 1 96 ? 5.710 -2.022 12.316 1.00 93.25 96 ASN A CA 1
ATOM 767 C C . ASN A 1 96 ? 5.013 -3.333 11.928 1.00 93.25 96 ASN A C 1
ATOM 769 O O . ASN A 1 96 ? 5.305 -4.387 12.501 1.00 93.25 96 ASN A O 1
ATOM 773 N N . GLU A 1 97 ? 4.079 -3.279 10.979 1.00 93.62 97 GLU A N 1
ATOM 774 C CA . GLU A 1 97 ? 3.339 -4.445 10.516 1.00 93.62 97 GLU A CA 1
ATOM 775 C C . GLU A 1 97 ? 4.199 -5.316 9.592 1.00 93.62 97 GLU A C 1
ATOM 777 O O . GLU A 1 97 ? 4.813 -4.853 8.630 1.00 93.62 97 GLU A O 1
ATOM 782 N N . ASN A 1 98 ? 4.208 -6.629 9.832 1.00 95.50 98 ASN A N 1
ATOM 783 C CA . ASN A 1 98 ? 4.826 -7.551 8.885 1.00 95.50 98 ASN A CA 1
ATOM 784 C C . ASN A 1 98 ? 3.853 -7.799 7.728 1.00 95.50 98 ASN A C 1
ATOM 786 O O . ASN A 1 98 ? 2.959 -8.641 7.833 1.00 95.50 98 ASN A O 1
ATOM 790 N N . VAL A 1 99 ? 4.050 -7.084 6.622 1.00 95.31 99 VAL A N 1
ATOM 791 C CA . VAL A 1 99 ? 3.134 -7.090 5.472 1.00 95.31 99 VAL A CA 1
ATOM 792 C C . VAL A 1 99 ? 2.865 -8.500 4.940 1.00 95.31 99 VAL A C 1
ATOM 794 O O . VAL A 1 99 ? 1.710 -8.879 4.766 1.00 95.31 99 VAL A O 1
ATOM 797 N N . THR A 1 100 ? 3.896 -9.331 4.774 1.00 94.38 100 THR A N 1
ATOM 798 C CA . THR A 1 100 ? 3.742 -10.719 4.301 1.00 94.38 100 THR A CA 1
ATOM 799 C C . THR A 1 100 ? 2.865 -11.552 5.237 1.00 94.38 100 THR A C 1
ATOM 801 O O . THR A 1 100 ? 1.998 -12.308 4.792 1.00 94.38 100 THR A O 1
ATOM 804 N N . LYS A 1 101 ? 3.068 -11.424 6.554 1.00 96.44 101 LYS A N 1
ATOM 805 C CA . LYS A 1 101 ? 2.243 -12.106 7.560 1.00 96.44 101 LYS A CA 1
ATOM 806 C C . LYS A 1 101 ? 0.814 -11.564 7.556 1.00 96.44 101 LYS A C 1
ATOM 808 O O . LYS A 1 101 ? -0.117 -12.357 7.686 1.00 96.44 101 LYS A O 1
ATOM 813 N N . TYR A 1 102 ? 0.641 -10.255 7.389 1.00 96.81 102 TYR A N 1
ATOM 814 C CA . TYR A 1 102 ? -0.671 -9.624 7.305 1.00 96.81 102 TYR A CA 1
ATOM 815 C C . TYR A 1 102 ? -1.458 -10.166 6.106 1.00 96.81 102 TYR A C 1
ATOM 817 O O . TYR A 1 102 ? -2.535 -10.721 6.308 1.00 96.81 102 TYR A O 1
ATOM 825 N N . GLN A 1 103 ? -0.888 -10.132 4.897 1.00 95.56 103 GLN A N 1
ATOM 826 C CA . GLN A 1 103 ? -1.526 -10.647 3.676 1.00 95.56 103 GLN A CA 1
ATOM 827 C C . GLN A 1 103 ? -1.860 -12.147 3.762 1.00 95.56 103 GLN A C 1
ATOM 829 O O . GLN A 1 103 ? -2.852 -12.598 3.202 1.00 95.56 103 GLN A O 1
ATOM 834 N N . LYS A 1 104 ? -1.057 -12.942 4.484 1.00 96.44 104 LYS A N 1
ATOM 835 C CA . LYS A 1 104 ? -1.336 -14.372 4.698 1.00 96.44 104 LYS A CA 1
ATOM 836 C C . LYS A 1 104 ? -2.527 -14.616 5.631 1.00 96.44 104 LYS A C 1
ATOM 838 O O . LYS A 1 104 ? -3.224 -15.617 5.483 1.00 96.44 104 LYS A O 1
ATOM 843 N N . ASN A 1 105 ? -2.711 -13.747 6.621 1.00 97.38 105 ASN A N 1
ATOM 844 C CA . ASN A 1 105 ? -3.691 -13.936 7.689 1.00 97.38 105 ASN A CA 1
ATOM 845 C C . ASN A 1 105 ? -5.017 -13.207 7.439 1.00 97.38 105 ASN A C 1
ATOM 847 O O . ASN A 1 105 ? -5.991 -13.498 8.130 1.00 97.38 105 ASN A O 1
ATOM 851 N N . HIS A 1 106 ? -5.064 -12.293 6.470 1.00 97.19 106 HIS A N 1
ATOM 852 C CA . HIS A 1 106 ? -6.246 -11.503 6.145 1.00 97.19 106 HIS A CA 1
ATOM 853 C C . HIS A 1 106 ? -6.630 -11.725 4.687 1.00 97.19 106 HIS A C 1
ATOM 855 O O . HIS A 1 106 ? -5.783 -11.724 3.797 1.00 97.19 106 HIS A O 1
ATOM 861 N N . LYS A 1 107 ? -7.926 -11.915 4.443 1.00 96.44 107 LYS A N 1
ATOM 862 C CA . LYS A 1 107 ? -8.472 -11.994 3.091 1.00 96.44 107 LYS A CA 1
ATOM 863 C C . LYS A 1 107 ? -8.853 -10.580 2.641 1.00 96.44 107 LYS A C 1
ATOM 865 O O . LYS A 1 107 ? -9.567 -9.922 3.393 1.00 96.44 107 LYS A O 1
ATOM 870 N N . PRO A 1 108 ? -8.426 -10.123 1.456 1.00 96.88 108 PRO A N 1
ATOM 871 C CA . PRO A 1 108 ? -8.819 -8.813 0.964 1.00 96.88 108 PRO A CA 1
ATOM 872 C C . PRO A 1 108 ? -10.291 -8.774 0.546 1.00 96.88 108 PRO A C 1
ATOM 874 O O . PRO A 1 108 ? -10.841 -9.745 0.016 1.00 96.88 108 PRO A O 1
ATOM 877 N N . ASP A 1 109 ? -10.899 -7.612 0.756 1.00 96.50 109 ASP A N 1
ATOM 878 C CA . ASP A 1 109 ? -12.230 -7.252 0.268 1.00 96.50 109 ASP A CA 1
ATOM 879 C C . ASP A 1 109 ? -12.203 -6.944 -1.236 1.00 96.50 109 ASP A C 1
ATOM 881 O O . ASP A 1 109 ? -13.198 -7.127 -1.940 1.00 96.50 109 ASP A O 1
ATOM 885 N N . TYR A 1 110 ? -11.052 -6.484 -1.735 1.00 96.38 110 TYR A N 1
ATOM 886 C CA . TYR A 1 110 ? -10.808 -6.190 -3.143 1.00 96.38 110 TYR A CA 1
ATOM 887 C C . TYR A 1 110 ? -9.337 -6.404 -3.508 1.00 96.38 110 TYR A C 1
ATOM 889 O O . TYR A 1 110 ? -8.436 -6.080 -2.734 1.00 96.38 110 TYR A O 1
ATOM 897 N N . GLU A 1 111 ? -9.103 -6.916 -4.715 1.00 96.12 111 GLU A N 1
ATOM 898 C CA . GLU A 1 111 ? -7.773 -7.105 -5.287 1.00 96.12 111 GLU A CA 1
ATOM 899 C C . GLU A 1 111 ? -7.699 -6.484 -6.682 1.00 96.12 111 GLU A C 1
ATOM 901 O O . GLU A 1 111 ? -8.611 -6.639 -7.495 1.00 96.12 111 GLU A O 1
ATOM 906 N N . GLU A 1 112 ? -6.570 -5.849 -6.980 1.00 95.19 112 GLU A N 1
ATOM 907 C CA . GLU A 1 112 ? -6.221 -5.352 -8.305 1.00 95.19 112 GLU A CA 1
ATOM 908 C C . GLU A 1 112 ? -4.825 -5.856 -8.668 1.00 95.19 112 GLU A C 1
ATOM 910 O O . GLU A 1 112 ? -3.863 -5.583 -7.951 1.00 95.19 112 GLU A O 1
ATOM 915 N N . LYS A 1 113 ? -4.718 -6.642 -9.744 1.00 95.50 113 LYS A N 1
ATOM 916 C CA . LYS A 1 113 ? -3.462 -7.260 -10.194 1.00 95.50 113 LYS A CA 1
ATOM 917 C C . LYS A 1 113 ? -3.051 -6.659 -11.535 1.00 95.50 113 LYS A C 1
ATOM 919 O O . LYS A 1 113 ? -3.539 -7.096 -12.577 1.00 95.50 113 LYS A O 1
ATOM 924 N N . ASN A 1 114 ? -2.180 -5.657 -11.504 1.00 95.25 114 ASN A N 1
ATOM 925 C CA . ASN A 1 114 ? -1.740 -4.910 -12.683 1.00 95.25 114 ASN A CA 1
ATOM 926 C C . ASN A 1 114 ? -0.276 -5.169 -13.050 1.00 95.25 114 ASN A C 1
ATOM 928 O O . ASN A 1 114 ? 0.124 -4.944 -14.196 1.00 95.25 114 ASN A O 1
ATOM 932 N N . MET A 1 115 ? 0.537 -5.650 -12.107 1.00 92.12 115 MET A N 1
ATOM 933 C CA . MET A 1 115 ? 1.915 -6.032 -12.375 1.00 92.12 115 MET A CA 1
ATOM 934 C C . MET A 1 115 ? 1.940 -7.139 -13.434 1.00 92.12 115 MET A C 1
ATOM 936 O O . MET A 1 115 ? 1.360 -8.214 -13.270 1.00 92.12 115 MET A O 1
ATOM 940 N N . LYS A 1 116 ? 2.616 -6.869 -14.554 1.00 76.31 116 LYS A N 1
ATOM 941 C CA . LYS A 1 116 ? 2.817 -7.868 -15.606 1.00 76.31 116 LYS A CA 1
ATOM 942 C C . LYS A 1 116 ? 3.756 -8.954 -15.078 1.00 76.31 116 LYS A C 1
ATOM 944 O O . LYS A 1 116 ? 4.807 -8.630 -14.532 1.00 76.31 116 LYS A O 1
ATOM 949 N N . LYS A 1 117 ? 3.339 -10.211 -15.229 1.00 57.31 117 LYS A N 1
ATOM 950 C CA . LYS A 1 117 ? 4.181 -11.390 -14.997 1.00 57.31 117 LYS A CA 1
ATOM 951 C C . LYS A 1 117 ? 5.214 -11.560 -16.101 1.00 57.31 117 LYS A C 1
ATOM 953 O O . LYS A 1 117 ? 4.898 -11.166 -17.248 1.00 57.31 117 LYS A O 1
#

pLDDT: mean 87.94, std 16.56, range [45.03, 98.62]

Solvent-accessible surface area (backbone atoms only — not comparable to full-atom values): 7308 Å² total; per-residue (Å²): 137,88,82,82,84,79,80,79,76,76,76,78,79,74,81,75,75,96,58,64,98,56,51,68,60,52,52,51,53,50,53,52,50,49,48,53,58,63,71,64,72,55,91,58,55,41,88,73,51,71,75,51,24,27,40,39,26,23,78,94,64,40,30,38,36,47,34,35,52,44,31,75,89,50,86,52,70,43,70,53,38,32,36,51,38,82,87,80,74,41,76,42,77,46,88,84,60,57,55,72,62,47,61,73,76,47,78,60,83,43,78,45,87,38,56,81,128

Secondary structure (DSSP, 8-state):
-----------------SS-TTHHHHHHHHHHHHHHHHHT--TTBPP--GGGSEEEEEGGGTEEEEEEE-BTT---EEEEEEEEETTTTEEEE-SSS-HHHHHHH---SEEE--S--